Protein AF-A0A352T0F1-F1 (afdb_monomer_lite)

Foldseek 3Di:
DVVVVVVVVVVVVVVVVVCVVPVVVVVVVVVVVVVVVVVVVVVVVVVVVVVVVVVVVLVVVCVVPVPVSVVVVVVVVCCVVDPPDFDFDDPPPDDDPPGDGPDDPPDPPPPPDDDD

Sequence (116 aa):
VETAKQEKETRINEALAYKNKTIPAAESEADKLIREAESFKESKINEARGEVARFNSMYTEYAKNKDITRTRMYLETIEEILPGITVYIDSSEGGVQKLLPIKSFSNPETSNGGGN

pLDDT: mean 79.55, std 19.39, range [39.62, 98.06]

Radius of gyration: 33.88 Å; chains: 1; bounding box: 66×46×96 Å

Structure (mmCIF, N/CA/C/O backbone):
data_AF-A0A352T0F1-F1
#
_entry.id   AF-A0A352T0F1-F1
#
loop_
_atom_site.group_PDB
_atom_site.id
_atom_site.type_symbol
_atom_site.label_atom_id
_atom_site.label_alt_id
_atom_site.label_comp_id
_atom_site.label_asym_id
_atom_site.label_entity_id
_atom_site.label_seq_id
_atom_site.pdbx_PDB_ins_code
_atom_site.Cartn_x
_atom_site.Cartn_y
_atom_site.Cartn_z
_atom_site.occupancy
_atom_site.B_iso_or_equiv
_atom_site.auth_seq_id
_atom_site.auth_comp_id
_atom_site.auth_asym_id
_atom_site.auth_atom_id
_atom_site.pdbx_PDB_model_num
ATOM 1 N N . VAL A 1 1 ? -35.945 -3.338 51.794 1.00 68.44 1 VAL A N 1
ATOM 2 C CA . VAL A 1 1 ? -35.278 -2.070 51.401 1.00 68.44 1 VAL A CA 1
ATOM 3 C C . VAL A 1 1 ? -33.811 -2.286 51.057 1.00 68.44 1 VAL A C 1
ATOM 5 O O . VAL A 1 1 ? -33.393 -1.772 50.030 1.00 68.44 1 VAL A O 1
ATOM 8 N N . GLU A 1 2 ? -33.073 -3.097 51.823 1.00 77.62 2 GLU A N 1
ATOM 9 C CA . GLU A 1 2 ? -31.674 -3.476 51.534 1.00 77.62 2 GLU A CA 1
ATOM 10 C C . GLU A 1 2 ? -31.457 -4.050 50.118 1.00 77.62 2 GLU A C 1
ATOM 12 O O . GLU A 1 2 ? -30.600 -3.577 49.377 1.00 77.62 2 GLU A O 1
ATOM 17 N N . THR A 1 3 ? -32.304 -4.994 49.694 1.00 85.56 3 THR A N 1
ATOM 18 C CA . THR A 1 3 ? -32.198 -5.690 48.397 1.00 85.56 3 THR A CA 1
ATOM 19 C C . THR A 1 3 ? -32.269 -4.758 47.188 1.00 85.56 3 THR A C 1
ATOM 21 O O . THR A 1 3 ? -31.427 -4.836 46.301 1.00 85.56 3 THR A O 1
ATOM 24 N N . ALA A 1 4 ? -33.205 -3.807 47.174 1.00 87.19 4 ALA A N 1
ATOM 25 C CA . ALA A 1 4 ? -33.348 -2.858 46.066 1.00 87.19 4 ALA A CA 1
ATOM 26 C C . ALA A 1 4 ? -32.147 -1.901 45.940 1.00 87.19 4 ALA A C 1
ATOM 28 O O . ALA A 1 4 ? -31.820 -1.430 44.849 1.00 87.19 4 ALA A O 1
ATOM 29 N N . LYS A 1 5 ? -31.480 -1.596 47.060 1.00 92.00 5 LYS A N 1
ATOM 30 C CA . LYS A 1 5 ? -30.298 -0.728 47.083 1.00 92.00 5 LYS A CA 1
ATOM 31 C C . LYS A 1 5 ? -29.082 -1.454 46.502 1.00 92.00 5 LYS A C 1
ATOM 33 O O . LYS A 1 5 ? -28.356 -0.882 45.695 1.00 92.00 5 LYS A O 1
ATOM 38 N N . GLN A 1 6 ? -28.943 -2.729 46.844 1.00 91.81 6 GLN A N 1
ATOM 39 C CA . GLN A 1 6 ? -27.880 -3.603 46.363 1.00 91.81 6 GLN A CA 1
ATOM 40 C C . GLN A 1 6 ? -28.036 -3.917 44.867 1.00 91.81 6 GLN A C 1
ATOM 42 O O . GLN A 1 6 ? -27.081 -3.783 44.110 1.00 91.81 6 GLN A O 1
ATOM 47 N N . GLU A 1 7 ? -29.255 -4.209 44.400 1.00 92.25 7 GLU A N 1
ATOM 48 C CA . GLU A 1 7 ? -29.549 -4.364 42.965 1.00 92.25 7 GLU A CA 1
ATOM 49 C C . GLU A 1 7 ? -29.228 -3.094 42.163 1.00 92.25 7 GLU A C 1
ATOM 51 O O . GLU A 1 7 ? -28.689 -3.167 41.055 1.00 92.25 7 GLU A O 1
ATOM 56 N N . LYS A 1 8 ? -29.529 -1.912 42.719 1.00 94.00 8 LYS A N 1
ATOM 57 C CA . LYS A 1 8 ? -29.181 -0.630 42.095 1.00 94.00 8 LYS A CA 1
ATOM 58 C C . LYS A 1 8 ? -27.665 -0.468 41.959 1.00 94.00 8 LYS A C 1
ATOM 60 O O . LYS A 1 8 ? -27.204 -0.072 40.891 1.00 94.00 8 LYS A O 1
ATOM 65 N N . GLU A 1 9 ? -26.906 -0.746 43.014 1.00 94.44 9 GLU A N 1
ATOM 66 C CA . GLU A 1 9 ? -25.441 -0.652 42.988 1.00 94.44 9 GLU A CA 1
ATOM 67 C C . GLU A 1 9 ? -24.823 -1.638 41.992 1.00 94.44 9 GLU A C 1
ATOM 69 O O . GLU A 1 9 ? -23.971 -1.238 41.198 1.00 94.44 9 GLU A O 1
ATOM 74 N N . THR A 1 10 ? -25.313 -2.880 41.945 1.00 95.19 10 THR A N 1
ATOM 75 C CA . THR A 1 10 ? -24.874 -3.877 40.957 1.00 95.19 10 THR A CA 1
ATOM 76 C C . THR A 1 10 ? -25.092 -3.380 39.531 1.00 95.19 10 THR A C 1
ATOM 78 O O . THR A 1 10 ? -24.147 -3.359 38.744 1.00 95.19 10 THR A O 1
ATOM 81 N N . ARG A 1 11 ? -26.293 -2.877 39.209 1.00 95.25 11 ARG A N 1
ATOM 82 C CA . ARG A 1 11 ? -26.582 -2.369 37.857 1.00 95.25 11 ARG A CA 1
ATOM 83 C C . ARG A 1 11 ? -25.735 -1.155 37.474 1.00 95.25 11 ARG A C 1
ATOM 85 O O . ARG A 1 11 ? -25.354 -1.020 36.313 1.00 95.25 11 ARG A O 1
ATOM 92 N N . ILE A 1 12 ? -25.419 -0.275 38.426 1.00 95.06 12 ILE A N 1
ATOM 93 C CA . ILE A 1 12 ? -24.517 0.860 38.176 1.00 95.06 12 ILE A CA 1
ATOM 94 C C . ILE A 1 12 ? -23.098 0.358 37.891 1.00 95.06 12 ILE A C 1
ATOM 96 O O . ILE A 1 12 ? -22.478 0.814 36.930 1.00 95.06 12 ILE A O 1
ATOM 100 N N . ASN A 1 13 ? -22.595 -0.596 38.674 1.00 95.44 13 ASN A N 1
ATOM 101 C CA . ASN A 1 13 ? -21.261 -1.163 38.474 1.00 95.44 13 ASN A CA 1
ATOM 102 C C . ASN A 1 13 ? -21.141 -1.897 37.134 1.00 95.44 13 ASN A C 1
ATOM 104 O O . ASN A 1 13 ? -20.146 -1.719 36.433 1.00 95.44 13 ASN A O 1
ATOM 108 N N . GLU A 1 14 ? -22.163 -2.653 36.734 1.00 95.44 14 GLU A N 1
ATOM 109 C CA . GLU A 1 14 ? -22.224 -3.302 35.421 1.00 95.44 14 GLU A CA 1
ATOM 110 C C . GLU A 1 14 ? -22.213 -2.280 34.278 1.00 95.44 14 GLU A C 1
ATOM 112 O O . GLU A 1 14 ? -21.452 -2.429 33.321 1.00 95.44 14 GLU A O 1
ATOM 117 N N . ALA A 1 15 ? -22.992 -1.199 34.392 1.00 95.25 15 ALA A N 1
ATOM 118 C CA . ALA A 1 15 ? -23.008 -0.130 33.395 1.00 95.25 15 ALA A CA 1
ATOM 119 C C . ALA A 1 15 ? -21.651 0.589 33.296 1.00 95.25 15 ALA A C 1
ATOM 121 O O . ALA A 1 15 ? -21.173 0.877 32.195 1.00 95.25 15 ALA A O 1
ATOM 122 N N . LEU A 1 16 ? -20.999 0.848 34.434 1.00 95.94 16 LEU A N 1
ATOM 123 C CA . LEU A 1 16 ? -19.657 1.432 34.475 1.00 95.94 16 LEU A CA 1
ATOM 124 C C . LEU A 1 16 ? -18.616 0.490 33.863 1.00 95.94 16 LEU A C 1
ATOM 126 O O . LEU A 1 16 ? -17.796 0.940 33.064 1.00 95.94 16 LEU A O 1
ATOM 130 N N . ALA A 1 17 ? -18.675 -0.806 34.171 1.00 95.62 17 ALA A N 1
ATOM 131 C CA . ALA A 1 17 ? -17.796 -1.812 33.583 1.00 95.62 17 ALA A CA 1
ATOM 132 C C . ALA A 1 17 ? -17.991 -1.912 32.062 1.00 95.62 17 ALA A C 1
ATOM 134 O O . ALA A 1 17 ? -17.013 -1.926 31.314 1.00 95.62 17 ALA A O 1
ATOM 135 N N . TYR A 1 18 ? -19.241 -1.901 31.591 1.00 95.38 18 TYR A N 1
ATOM 136 C CA . TYR A 1 18 ? -19.557 -1.897 30.163 1.00 95.38 18 TYR A CA 1
ATOM 137 C C . TYR A 1 18 ? -19.000 -0.653 29.464 1.00 95.38 18 TYR A C 1
ATOM 139 O O . TYR A 1 18 ? -18.347 -0.768 28.424 1.00 95.38 18 TYR A O 1
ATOM 147 N N . LYS A 1 19 ? -19.190 0.534 30.055 1.00 95.44 19 LYS A N 1
ATOM 148 C CA . LYS A 1 19 ? -18.647 1.795 29.531 1.00 95.44 19 LYS A CA 1
ATOM 149 C C . LYS A 1 19 ? -17.120 1.756 29.451 1.00 95.44 19 LYS A C 1
ATOM 151 O O . LYS A 1 19 ? -16.552 2.067 28.407 1.00 95.44 19 LYS A O 1
ATOM 156 N N . ASN A 1 20 ? -16.474 1.333 30.537 1.00 95.56 20 ASN A N 1
ATOM 157 C CA . ASN A 1 20 ? -15.018 1.270 30.649 1.00 95.56 20 ASN A CA 1
ATOM 158 C C . ASN A 1 20 ? -14.397 0.205 29.738 1.00 95.56 20 ASN A C 1
ATOM 160 O O . ASN A 1 20 ? -13.210 0.276 29.453 1.00 95.56 20 ASN A O 1
ATOM 164 N N . LYS A 1 21 ? -15.179 -0.771 29.269 1.00 95.44 21 LYS A N 1
ATOM 165 C CA . LYS A 1 21 ? -14.744 -1.734 28.254 1.00 95.44 21 LYS A CA 1
ATOM 166 C C . LYS A 1 21 ? -14.973 -1.218 26.833 1.00 95.44 21 LYS A C 1
ATOM 168 O O . LYS A 1 21 ? -14.107 -1.371 25.982 1.00 95.44 21 LYS A O 1
ATOM 173 N N . THR A 1 22 ? -16.138 -0.629 26.574 1.00 96.44 22 THR A N 1
ATOM 174 C CA . THR A 1 22 ? -16.583 -0.306 25.210 1.00 96.44 22 THR A CA 1
ATOM 175 C C . THR A 1 22 ? -15.893 0.932 24.652 1.00 96.44 22 THR A C 1
ATOM 177 O O . THR A 1 22 ? -15.465 0.905 23.503 1.00 96.44 22 THR A O 1
ATOM 180 N N . ILE A 1 23 ? -15.747 1.997 25.452 1.00 95.38 23 ILE A N 1
ATOM 181 C CA . ILE A 1 23 ? -15.124 3.243 24.976 1.00 95.38 23 ILE A CA 1
ATOM 182 C C . ILE A 1 23 ? -13.656 3.009 24.586 1.00 95.38 23 ILE A C 1
ATOM 184 O O . ILE A 1 23 ? -13.321 3.285 23.436 1.00 95.38 23 ILE A O 1
ATOM 188 N N . PRO A 1 24 ? -12.800 2.408 25.439 1.00 96.56 24 PRO A N 1
ATOM 189 C CA . PRO A 1 24 ? -11.401 2.193 25.068 1.00 96.56 24 PRO A CA 1
ATOM 190 C C . PRO A 1 24 ? -11.228 1.193 23.921 1.00 96.56 24 PRO A C 1
ATOM 192 O O . PRO A 1 24 ? -10.282 1.300 23.148 1.00 96.56 24 PRO A O 1
ATOM 195 N N . ALA A 1 25 ? -12.136 0.218 23.787 1.00 96.25 25 ALA A N 1
ATOM 196 C CA . ALA A 1 25 ? -12.118 -0.705 22.656 1.00 96.25 25 ALA A CA 1
ATOM 197 C C . ALA A 1 25 ? -12.395 0.025 21.333 1.00 96.25 25 ALA A C 1
ATOM 199 O O . ALA A 1 25 ? -11.654 -0.168 20.372 1.00 96.25 25 ALA A O 1
ATOM 200 N N . ALA A 1 26 ? -13.407 0.898 21.306 1.00 96.12 26 ALA A N 1
ATOM 201 C CA . ALA A 1 26 ? -13.726 1.710 20.134 1.00 96.12 26 ALA A CA 1
ATOM 202 C C . ALA A 1 26 ? -12.600 2.703 19.793 1.00 96.12 26 ALA A C 1
ATOM 204 O O . ALA A 1 26 ? -12.261 2.864 18.624 1.00 96.12 26 ALA A O 1
ATOM 205 N N . GLU A 1 27 ? -11.981 3.328 20.801 1.00 96.81 27 GLU A N 1
ATOM 206 C CA . GLU A 1 27 ? -10.809 4.196 20.610 1.00 96.81 27 GLU A CA 1
ATOM 207 C C . GLU A 1 27 ? -9.623 3.416 20.027 1.00 96.81 27 GLU A C 1
ATOM 209 O O . GLU A 1 27 ? -9.012 3.849 19.052 1.00 96.81 27 GLU A O 1
ATOM 214 N N . SER A 1 28 ? -9.338 2.223 20.557 1.00 97.12 28 SER A N 1
ATOM 215 C CA . SER A 1 28 ? -8.260 1.369 20.049 1.00 97.12 28 SER A CA 1
ATOM 216 C C . SER A 1 28 ? -8.493 0.930 18.600 1.00 97.12 28 SER A C 1
ATOM 218 O O . SER A 1 28 ? -7.549 0.885 17.805 1.00 97.12 28 SER A O 1
ATOM 220 N N . GLU A 1 29 ? -9.741 0.627 18.242 1.00 97.19 29 GLU A N 1
ATOM 221 C CA . GLU A 1 29 ? -10.128 0.270 16.878 1.00 97.19 29 GLU A CA 1
ATOM 222 C C . GLU A 1 29 ? -9.987 1.458 15.918 1.00 97.19 29 GLU A C 1
ATOM 224 O O . GLU A 1 29 ? -9.396 1.306 14.845 1.00 97.19 29 GLU A O 1
ATOM 229 N N . ALA A 1 30 ? -10.438 2.649 16.322 1.00 97.12 30 ALA A N 1
ATOM 230 C CA . ALA A 1 30 ? -10.267 3.875 15.545 1.00 97.12 30 ALA A CA 1
ATOM 231 C C . ALA A 1 30 ? -8.781 4.192 15.310 1.00 97.12 30 ALA A C 1
ATOM 233 O O . ALA A 1 30 ? -8.358 4.430 14.178 1.00 97.12 30 ALA A O 1
ATOM 234 N N . ASP A 1 31 ? -7.966 4.104 16.357 1.00 97.81 31 ASP A N 1
ATOM 235 C CA . ASP A 1 31 ? -6.522 4.301 16.277 1.00 97.81 31 ASP A CA 1
ATOM 236 C C . ASP A 1 31 ? -5.841 3.282 15.357 1.00 97.81 31 ASP A C 1
ATOM 238 O O . ASP A 1 31 ? -4.899 3.608 14.628 1.00 97.81 31 ASP A O 1
ATOM 242 N N . LYS A 1 32 ? -6.291 2.022 15.391 1.00 98.06 32 LYS A N 1
ATOM 243 C CA . LYS A 1 32 ? -5.784 0.977 14.498 1.00 98.06 32 LYS A CA 1
ATOM 244 C C . LYS A 1 32 ? -6.101 1.315 13.042 1.00 98.06 32 LYS A C 1
ATOM 246 O O . LYS A 1 32 ? -5.199 1.231 12.213 1.00 98.06 32 LYS A O 1
ATOM 251 N N . LEU A 1 33 ? -7.333 1.737 12.759 1.00 97.88 33 LEU A N 1
ATOM 252 C CA . LEU A 1 33 ? -7.764 2.136 11.420 1.00 97.88 33 LEU A CA 1
ATOM 253 C C . LEU A 1 33 ? -6.919 3.301 10.882 1.00 97.88 33 LEU A C 1
ATOM 255 O O . LEU A 1 33 ? -6.468 3.260 9.739 1.00 97.88 33 LEU A O 1
ATOM 259 N N . ILE A 1 34 ? -6.664 4.317 11.714 1.00 98.00 34 ILE A N 1
ATOM 260 C CA . ILE A 1 34 ? -5.841 5.473 11.334 1.00 98.00 34 ILE A CA 1
ATOM 261 C C . ILE A 1 34 ? -4.413 5.027 11.007 1.00 98.00 34 ILE A C 1
ATOM 263 O O . ILE A 1 34 ? -3.905 5.347 9.933 1.00 98.00 34 ILE A O 1
ATOM 267 N N . ARG A 1 35 ? -3.784 4.233 11.883 1.00 97.50 35 ARG A N 1
ATOM 268 C CA . ARG A 1 35 ? -2.419 3.729 11.651 1.00 97.50 35 ARG A CA 1
ATOM 269 C C . ARG A 1 35 ? -2.317 2.860 10.400 1.00 97.50 35 ARG A C 1
ATOM 271 O O . ARG A 1 35 ? -1.324 2.936 9.680 1.00 97.50 35 ARG A O 1
ATOM 278 N N . GLU A 1 36 ? -3.325 2.036 10.132 1.00 97.69 36 GLU A N 1
ATOM 279 C CA . GLU A 1 36 ? -3.373 1.207 8.928 1.00 97.69 36 GLU A CA 1
ATOM 280 C C . GLU A 1 36 ? -3.490 2.069 7.664 1.00 97.69 36 GLU A C 1
ATOM 282 O O . GLU A 1 36 ? -2.753 1.849 6.702 1.00 97.69 36 GLU A O 1
ATOM 287 N N . ALA A 1 37 ? -4.325 3.111 7.689 1.00 97.56 37 ALA A N 1
ATOM 288 C CA . ALA A 1 37 ? -4.444 4.060 6.585 1.00 97.56 37 ALA A CA 1
ATOM 289 C C . ALA A 1 37 ? -3.143 4.849 6.342 1.00 97.56 37 ALA A C 1
ATOM 291 O O . ALA A 1 37 ? -2.726 5.024 5.194 1.00 97.56 37 ALA A O 1
ATOM 292 N N . GLU A 1 38 ? -2.472 5.298 7.405 1.00 97.75 38 GLU A N 1
ATOM 293 C CA . GLU A 1 38 ? -1.168 5.967 7.318 1.00 97.75 38 GLU A CA 1
ATOM 294 C C . GLU A 1 38 ? -0.090 5.037 6.753 1.00 97.75 38 GLU A C 1
ATOM 296 O O . GLU A 1 38 ? 0.649 5.424 5.845 1.00 97.75 38 GLU A O 1
ATOM 301 N N . SER A 1 39 ? -0.039 3.792 7.234 1.00 97.94 39 SER A N 1
ATOM 302 C CA . SER A 1 39 ? 0.889 2.776 6.736 1.00 97.94 39 SER A CA 1
ATOM 303 C C . SER A 1 39 ? 0.640 2.457 5.262 1.00 97.94 39 SER A C 1
ATOM 305 O O . SER A 1 39 ? 1.587 2.414 4.477 1.00 97.94 39 SER A O 1
ATOM 307 N N . PHE A 1 40 ? -0.623 2.304 4.859 1.00 97.75 40 PHE A N 1
ATOM 308 C CA . PHE A 1 40 ? -0.992 2.068 3.466 1.00 97.75 40 PHE A CA 1
ATOM 309 C C . PHE A 1 40 ? -0.572 3.232 2.564 1.00 97.75 40 PHE A C 1
ATOM 311 O O . PHE A 1 40 ? 0.023 3.018 1.505 1.00 97.75 40 PHE A O 1
ATOM 318 N N . LYS A 1 41 ? -0.830 4.471 2.998 1.00 97.62 41 LYS A N 1
ATOM 319 C CA . LYS A 1 41 ? -0.398 5.676 2.282 1.00 97.62 41 LYS A CA 1
ATOM 320 C C . LYS A 1 41 ? 1.118 5.688 2.091 1.00 97.62 41 LYS A C 1
ATOM 322 O O . LYS A 1 41 ? 1.587 5.909 0.975 1.00 97.62 41 LYS A O 1
ATOM 327 N N . GLU A 1 42 ? 1.877 5.450 3.154 1.00 97.75 42 GLU A N 1
ATOM 328 C CA . GLU A 1 42 ? 3.340 5.456 3.096 1.00 97.75 42 GLU A CA 1
ATOM 329 C C . GLU A 1 42 ? 3.878 4.315 2.221 1.00 97.75 42 GLU A C 1
ATOM 331 O O . GLU A 1 42 ? 4.772 4.524 1.400 1.00 97.75 42 GLU A O 1
ATOM 336 N N . SER A 1 43 ? 3.284 3.123 2.320 1.00 97.56 43 SER A N 1
ATOM 337 C CA . SER A 1 43 ? 3.605 1.984 1.458 1.00 97.56 43 SER A CA 1
ATOM 338 C C . SER A 1 43 ? 3.403 2.328 -0.018 1.00 97.56 43 SER A C 1
ATOM 340 O O . SER A 1 43 ? 4.319 2.120 -0.813 1.00 97.56 43 SER A O 1
ATOM 342 N N . LYS A 1 44 ? 2.269 2.946 -0.376 1.00 97.75 44 LYS A N 1
ATOM 343 C CA . LYS A 1 44 ? 1.983 3.366 -1.755 1.00 97.75 44 LYS A CA 1
ATOM 344 C C . LYS A 1 44 ? 2.949 4.428 -2.271 1.00 97.75 44 LYS A C 1
ATOM 346 O O . LYS A 1 44 ? 3.365 4.370 -3.426 1.00 97.75 44 LYS A O 1
ATOM 351 N N . ILE A 1 45 ? 3.338 5.384 -1.428 1.00 97.19 45 ILE A N 1
ATOM 352 C CA . ILE A 1 45 ? 4.335 6.401 -1.795 1.00 97.19 45 ILE A CA 1
ATOM 353 C C . ILE A 1 45 ? 5.698 5.749 -2.052 1.00 97.19 45 ILE A C 1
ATOM 355 O O . ILE A 1 45 ? 6.370 6.092 -3.026 1.00 97.19 45 ILE A O 1
ATOM 359 N N . ASN A 1 46 ? 6.111 4.814 -1.200 1.00 97.25 46 ASN A N 1
ATOM 360 C CA . ASN A 1 46 ? 7.403 4.147 -1.339 1.00 97.25 46 ASN A CA 1
ATOM 361 C C . ASN A 1 46 ? 7.444 3.186 -2.529 1.00 97.25 46 ASN A C 1
ATOM 363 O O . ASN A 1 46 ? 8.453 3.157 -3.233 1.00 97.25 46 ASN A O 1
ATOM 367 N N . GLU A 1 47 ? 6.348 2.482 -2.808 1.00 97.38 47 GLU A N 1
ATOM 368 C CA . GLU A 1 47 ? 6.170 1.687 -4.028 1.00 97.38 47 GLU A CA 1
ATOM 369 C C . GLU A 1 47 ? 6.357 2.566 -5.272 1.00 97.38 47 GLU A C 1
ATOM 371 O O . GLU A 1 47 ? 7.257 2.313 -6.073 1.00 97.38 47 GLU A O 1
ATOM 376 N N . ALA A 1 48 ? 5.625 3.683 -5.364 1.00 96.50 48 ALA A N 1
ATOM 377 C CA . ALA A 1 48 ? 5.736 4.611 -6.489 1.00 96.50 48 ALA A CA 1
ATOM 378 C C . ALA A 1 48 ? 7.154 5.197 -6.641 1.00 96.50 48 ALA A C 1
ATOM 380 O O . ALA A 1 48 ? 7.677 5.313 -7.750 1.00 96.50 48 ALA A O 1
ATOM 381 N N . ARG A 1 49 ? 7.822 5.546 -5.533 1.00 97.00 49 ARG A N 1
ATOM 382 C CA . ARG A 1 49 ? 9.223 6.009 -5.560 1.00 97.00 49 ARG A CA 1
ATOM 383 C C . ARG A 1 49 ? 10.175 4.924 -6.061 1.00 97.00 49 ARG A C 1
ATOM 385 O O . ARG A 1 49 ? 11.080 5.233 -6.837 1.00 97.00 49 ARG A O 1
ATOM 392 N N . GLY A 1 50 ? 9.977 3.679 -5.632 1.00 96.94 50 GLY A N 1
ATOM 393 C CA . GLY A 1 50 ? 10.761 2.530 -6.078 1.00 96.94 50 GLY A CA 1
ATOM 394 C C . GLY A 1 50 ? 10.596 2.269 -7.574 1.00 96.94 50 GLY A C 1
ATOM 395 O O . GLY A 1 50 ? 11.590 2.102 -8.284 1.00 96.94 50 GLY A O 1
ATOM 396 N N . GLU A 1 51 ? 9.362 2.322 -8.073 1.00 95.38 51 GLU A N 1
ATOM 397 C CA . GLU A 1 51 ? 9.060 2.190 -9.501 1.00 95.38 51 GLU A CA 1
ATOM 398 C C . GLU A 1 51 ? 9.719 3.293 -10.332 1.00 95.38 51 GLU A C 1
ATOM 400 O O . GLU A 1 51 ? 10.379 2.998 -11.330 1.00 95.38 51 GLU A O 1
ATOM 405 N N . VAL A 1 52 ? 9.619 4.552 -9.894 1.00 96.31 52 VAL A N 1
ATOM 406 C CA . VAL A 1 52 ? 10.276 5.686 -10.562 1.00 96.31 52 VAL A CA 1
ATOM 407 C C . VAL A 1 52 ? 11.796 5.516 -10.568 1.00 96.31 52 VAL A C 1
ATOM 409 O O . VAL A 1 52 ? 12.436 5.738 -11.596 1.00 96.31 52 VAL A O 1
ATOM 412 N N . ALA A 1 53 ? 12.394 5.093 -9.452 1.00 95.31 53 ALA A N 1
ATOM 413 C CA . ALA A 1 53 ? 13.831 4.842 -9.378 1.00 95.31 53 ALA A CA 1
ATOM 414 C C . ALA A 1 53 ? 14.264 3.719 -10.336 1.00 95.31 53 ALA A C 1
ATOM 416 O O . ALA A 1 53 ? 15.242 3.882 -11.073 1.00 95.31 53 ALA A O 1
ATOM 417 N N . ARG A 1 54 ? 13.509 2.613 -10.384 1.00 91.62 54 ARG A N 1
ATOM 418 C CA . ARG A 1 54 ? 13.750 1.496 -11.310 1.00 91.62 54 ARG A CA 1
ATOM 419 C C . ARG A 1 54 ? 13.634 1.948 -12.763 1.00 91.62 54 ARG A C 1
ATOM 421 O O . ARG A 1 54 ? 14.522 1.657 -13.564 1.00 91.62 54 ARG A O 1
ATOM 428 N N . PHE A 1 55 ? 12.580 2.692 -13.091 1.00 92.69 55 PHE A N 1
ATOM 429 C CA . PHE A 1 55 ? 12.369 3.232 -14.429 1.00 92.69 55 PHE A CA 1
ATOM 430 C C . PHE A 1 55 ? 13.510 4.162 -14.845 1.00 92.69 55 PHE A C 1
ATOM 432 O O . PHE A 1 55 ? 14.073 3.994 -15.923 1.00 92.69 55 PHE A O 1
ATOM 439 N N . ASN A 1 56 ? 13.907 5.097 -13.980 1.00 93.56 56 ASN A N 1
ATOM 440 C CA . ASN A 1 56 ? 15.003 6.020 -14.265 1.00 93.56 56 ASN A CA 1
ATOM 441 C C . ASN A 1 56 ? 16.331 5.284 -14.462 1.00 93.56 56 ASN A C 1
ATOM 443 O O . ASN A 1 56 ? 17.073 5.604 -15.390 1.00 93.56 56 ASN A O 1
ATOM 447 N N . SER A 1 57 ? 16.626 4.274 -13.637 1.00 88.94 57 SER A N 1
ATOM 448 C CA . SER A 1 57 ? 17.816 3.434 -13.808 1.00 88.94 57 SER A CA 1
ATOM 449 C C . SER A 1 57 ? 17.814 2.743 -15.176 1.00 88.94 57 SER A C 1
ATOM 451 O O . SER A 1 57 ? 18.782 2.867 -15.929 1.00 88.94 57 SER A O 1
ATOM 453 N N . MET A 1 58 ? 16.693 2.121 -15.550 1.00 85.06 58 MET A N 1
ATOM 454 C CA . MET A 1 58 ? 16.524 1.468 -16.851 1.00 85.06 58 MET A CA 1
ATOM 455 C C . MET A 1 58 ? 16.645 2.458 -18.016 1.00 85.06 58 MET A C 1
ATOM 457 O O . MET A 1 58 ? 17.327 2.182 -19.002 1.00 85.06 58 MET A O 1
ATOM 461 N N . TYR A 1 59 ? 16.028 3.634 -17.893 1.00 88.38 59 TYR A N 1
ATOM 462 C CA . TYR A 1 59 ? 16.103 4.695 -18.892 1.00 88.38 59 TYR A CA 1
ATOM 463 C C . TYR A 1 59 ? 17.533 5.206 -19.076 1.00 88.38 59 TYR A C 1
ATOM 465 O O . TYR A 1 59 ? 17.952 5.457 -20.203 1.00 88.38 59 TYR A O 1
ATOM 473 N N . THR A 1 60 ? 18.299 5.334 -17.993 1.00 89.06 60 THR A N 1
ATOM 474 C CA . THR A 1 60 ? 19.688 5.806 -18.057 1.00 89.06 60 THR A CA 1
ATOM 475 C C . THR A 1 60 ? 20.562 4.831 -18.848 1.00 89.06 60 THR A C 1
ATOM 477 O O . THR A 1 60 ? 21.342 5.257 -19.699 1.00 89.06 60 THR A O 1
ATOM 480 N N . GLU A 1 61 ? 20.399 3.524 -18.628 1.00 82.00 61 GLU A N 1
ATOM 481 C CA . GLU A 1 61 ? 21.108 2.490 -19.395 1.00 82.00 61 GLU A CA 1
ATOM 482 C C . GLU A 1 61 ? 20.633 2.429 -20.852 1.00 82.00 61 GLU A C 1
ATOM 484 O O . GLU A 1 61 ? 21.450 2.397 -21.776 1.00 82.00 61 GLU A O 1
ATOM 489 N N . TYR A 1 62 ? 19.322 2.543 -21.079 1.00 82.62 62 TYR A N 1
ATOM 490 C CA . TYR A 1 62 ? 18.761 2.644 -22.424 1.00 82.62 62 TYR A CA 1
ATOM 491 C C . TYR A 1 62 ? 19.314 3.860 -23.179 1.00 82.62 62 TYR A C 1
ATOM 493 O O . TYR A 1 62 ? 19.684 3.748 -24.344 1.00 82.62 62 TYR A O 1
ATOM 501 N N . ALA A 1 63 ? 19.416 5.022 -22.531 1.00 86.06 63 ALA A N 1
ATOM 502 C CA . ALA A 1 63 ? 19.936 6.239 -23.144 1.00 86.06 63 ALA A CA 1
ATOM 503 C C . ALA A 1 63 ? 21.412 6.105 -23.552 1.00 86.06 63 ALA A C 1
ATOM 505 O O . ALA A 1 63 ? 21.789 6.645 -24.594 1.00 86.06 63 ALA A O 1
ATOM 506 N N . LYS A 1 64 ? 22.221 5.373 -22.772 1.00 85.56 64 LYS A N 1
ATOM 507 C CA . LYS A 1 64 ? 23.633 5.095 -23.081 1.00 85.56 64 LYS A CA 1
ATOM 508 C C . LYS A 1 64 ? 23.797 4.140 -24.262 1.00 85.56 64 LYS A C 1
ATOM 510 O O . LYS A 1 64 ? 24.687 4.352 -25.080 1.00 85.56 64 LYS A O 1
ATOM 515 N N . ASN A 1 65 ? 22.979 3.089 -24.350 1.00 84.62 65 ASN A N 1
ATOM 516 C CA . ASN A 1 65 ? 23.107 2.081 -25.404 1.00 84.62 65 ASN A CA 1
ATOM 517 C C . ASN A 1 65 ? 21.741 1.559 -25.882 1.00 84.62 65 ASN A C 1
ATOM 519 O O . ASN A 1 65 ? 21.272 0.489 -25.484 1.00 84.62 65 ASN A O 1
ATOM 523 N N . LYS A 1 66 ? 21.092 2.355 -26.738 1.00 81.56 66 LYS A N 1
ATOM 524 C CA . LYS A 1 66 ? 19.693 2.171 -27.162 1.00 81.56 66 LYS A CA 1
ATOM 525 C C . LYS A 1 66 ? 19.460 0.863 -27.912 1.00 81.56 66 LYS A C 1
ATOM 527 O O . LYS A 1 66 ? 18.500 0.157 -27.605 1.00 81.56 66 LYS A O 1
ATOM 532 N N . ASP A 1 67 ? 20.329 0.535 -28.865 1.00 81.06 67 ASP A N 1
ATOM 533 C CA . ASP A 1 67 ? 20.116 -0.597 -29.774 1.00 81.06 67 ASP A CA 1
ATOM 534 C C . ASP A 1 67 ? 20.264 -1.944 -29.055 1.00 81.06 67 ASP A C 1
ATOM 536 O O . ASP A 1 67 ? 19.403 -2.820 -29.183 1.00 81.06 67 ASP A O 1
ATOM 540 N N . ILE A 1 68 ? 21.295 -2.090 -28.213 1.00 82.06 68 ILE A N 1
ATOM 541 C CA . ILE A 1 68 ? 21.512 -3.312 -27.423 1.00 82.06 68 ILE A CA 1
ATOM 542 C C . ILE A 1 68 ? 20.414 -3.468 -26.367 1.00 82.06 68 ILE A C 1
ATOM 544 O O . ILE A 1 68 ? 19.863 -4.557 -26.206 1.00 82.06 68 ILE A O 1
ATOM 548 N N . THR A 1 69 ? 20.053 -2.382 -25.676 1.00 81.19 69 THR A N 1
ATOM 549 C CA . THR A 1 69 ? 19.048 -2.433 -24.604 1.00 81.19 69 THR A CA 1
ATOM 550 C C . THR A 1 69 ? 17.660 -2.772 -25.151 1.00 81.19 69 THR A C 1
ATOM 552 O O . THR A 1 69 ? 16.975 -3.618 -24.580 1.00 81.19 69 THR A O 1
ATOM 555 N N . ARG A 1 70 ? 17.257 -2.190 -26.292 1.00 82.00 70 ARG A N 1
ATOM 556 C CA . ARG A 1 70 ? 15.992 -2.535 -26.965 1.00 82.00 70 ARG A CA 1
ATOM 557 C C . ARG A 1 70 ? 15.959 -4.003 -27.380 1.00 82.00 70 ARG A C 1
ATOM 559 O O . ARG A 1 70 ? 14.952 -4.671 -27.169 1.00 82.00 70 ARG A O 1
ATOM 566 N N . THR A 1 71 ? 17.057 -4.492 -27.953 1.00 82.81 71 THR A N 1
ATOM 567 C CA . THR A 1 71 ? 17.163 -5.888 -28.392 1.00 82.81 71 THR A CA 1
ATOM 568 C C . THR A 1 71 ? 17.062 -6.841 -27.203 1.00 82.81 71 THR A C 1
ATOM 570 O O . THR A 1 71 ? 16.304 -7.803 -27.267 1.00 82.81 71 THR A O 1
ATOM 573 N N . ARG A 1 72 ? 17.739 -6.544 -26.085 1.00 82.62 72 ARG A N 1
ATOM 574 C CA . ARG A 1 72 ? 17.625 -7.326 -24.844 1.00 82.62 72 ARG A CA 1
ATOM 575 C C . ARG A 1 72 ? 16.188 -7.363 -24.319 1.00 82.62 72 ARG A C 1
ATOM 577 O O . ARG A 1 72 ? 15.677 -8.452 -24.107 1.00 82.62 72 ARG A O 1
ATOM 584 N N . MET A 1 73 ? 15.530 -6.209 -24.174 1.00 81.19 73 MET A N 1
ATOM 585 C CA . MET A 1 73 ? 14.139 -6.142 -23.692 1.00 81.19 73 MET A CA 1
ATOM 586 C C . MET A 1 73 ? 13.188 -6.964 -24.568 1.00 81.19 73 MET A C 1
ATOM 588 O O . MET A 1 73 ? 12.308 -7.654 -24.061 1.00 81.19 73 MET A O 1
ATOM 592 N N . TYR A 1 74 ? 13.373 -6.902 -25.889 1.00 82.88 74 TYR A N 1
ATOM 593 C CA . TYR A 1 74 ? 12.582 -7.683 -26.834 1.00 82.88 74 TYR A CA 1
ATOM 594 C C . TYR A 1 74 ? 12.795 -9.190 -26.651 1.00 82.88 74 TYR A C 1
ATOM 596 O O . TYR A 1 74 ? 11.821 -9.935 -26.579 1.00 82.88 74 TYR A O 1
ATOM 604 N N . LEU A 1 75 ? 14.050 -9.633 -26.534 1.00 81.69 75 LEU A N 1
ATOM 605 C CA . LEU A 1 75 ? 14.374 -11.044 -26.315 1.00 81.69 75 LEU A CA 1
ATOM 606 C C . LEU A 1 75 ? 13.831 -11.554 -24.972 1.00 81.69 75 LEU A C 1
ATOM 608 O O . LEU A 1 75 ? 13.185 -12.596 -24.955 1.00 81.69 75 LEU A O 1
ATOM 612 N N . GLU A 1 76 ? 14.004 -10.793 -23.887 1.00 80.88 76 GLU A N 1
ATOM 613 C CA . GLU A 1 76 ? 13.464 -11.124 -22.557 1.00 80.88 76 GLU A CA 1
ATOM 614 C C . GLU A 1 76 ? 11.934 -11.274 -22.590 1.00 80.88 76 GLU A C 1
ATOM 616 O O . GLU A 1 76 ? 11.389 -12.243 -22.068 1.00 80.88 76 GLU A O 1
ATOM 621 N N . THR A 1 77 ? 11.235 -10.358 -23.269 1.00 84.81 77 THR A N 1
ATOM 622 C CA . THR A 1 77 ? 9.767 -10.404 -23.394 1.00 84.81 77 THR A CA 1
ATOM 623 C C . THR A 1 77 ? 9.304 -11.635 -24.181 1.00 84.81 77 THR A C 1
ATOM 625 O O . THR A 1 77 ? 8.307 -12.265 -23.833 1.00 84.81 77 THR A O 1
ATOM 628 N N . ILE A 1 78 ? 10.014 -11.993 -25.256 1.00 80.81 78 ILE A N 1
ATOM 629 C CA . ILE A 1 78 ? 9.693 -13.180 -26.059 1.00 80.81 78 ILE A CA 1
ATOM 630 C C . ILE A 1 78 ? 9.961 -14.469 -25.272 1.00 80.81 78 ILE A C 1
ATOM 632 O O . ILE A 1 78 ? 9.155 -15.393 -25.366 1.00 80.81 78 ILE A O 1
ATOM 636 N N . GLU A 1 79 ? 11.032 -14.531 -24.477 1.00 78.69 79 GLU A N 1
ATOM 637 C CA . GLU A 1 79 ? 11.299 -15.664 -23.577 1.00 78.69 79 GLU A CA 1
ATOM 638 C C . GLU A 1 79 ? 10.204 -15.831 -22.511 1.00 78.69 79 GLU A C 1
ATOM 640 O O . GLU A 1 79 ? 9.793 -16.959 -22.235 1.00 78.69 79 GLU A O 1
ATOM 645 N N . GLU A 1 80 ? 9.699 -14.731 -21.943 1.00 80.56 80 GLU A N 1
ATOM 646 C CA . GLU A 1 80 ? 8.625 -14.762 -20.940 1.00 80.56 80 GLU A CA 1
ATOM 647 C C . GLU A 1 80 ? 7.289 -15.241 -21.533 1.00 80.56 80 GLU A C 1
ATOM 649 O O . GLU A 1 80 ? 6.590 -16.057 -20.930 1.00 80.56 80 GLU A O 1
ATOM 654 N N . ILE A 1 81 ? 6.937 -14.766 -22.732 1.00 85.31 81 ILE A N 1
ATOM 655 C CA . ILE A 1 81 ? 5.669 -15.116 -23.393 1.00 85.31 81 ILE A CA 1
ATOM 656 C C . ILE A 1 81 ? 5.719 -16.525 -24.003 1.00 85.31 81 ILE A C 1
ATOM 658 O O . ILE A 1 81 ? 4.692 -17.206 -24.064 1.00 85.31 81 ILE A O 1
ATOM 662 N N . LEU A 1 82 ? 6.887 -16.971 -24.472 1.00 76.12 82 LEU A N 1
ATOM 663 C CA . LEU A 1 82 ? 7.068 -18.250 -25.162 1.00 76.12 82 LEU A CA 1
ATOM 664 C C . LEU A 1 82 ? 8.145 -19.113 -24.481 1.00 76.12 82 LEU A C 1
ATOM 666 O O . LEU A 1 82 ? 9.221 -19.340 -25.051 1.00 76.12 82 LEU A O 1
ATOM 670 N N . PRO A 1 83 ? 7.855 -19.659 -23.284 1.00 71.81 83 PRO A N 1
ATOM 671 C CA . PRO A 1 83 ? 8.799 -20.508 -22.572 1.00 71.81 83 PRO A CA 1
ATOM 672 C C . PRO A 1 83 ? 9.103 -21.778 -23.383 1.00 71.81 83 PRO A C 1
ATOM 674 O O . PRO A 1 83 ? 8.209 -22.559 -23.710 1.00 71.81 83 PRO A O 1
ATOM 677 N N . GLY A 1 84 ? 10.383 -21.992 -23.706 1.00 64.75 84 GLY A N 1
ATOM 678 C CA . GLY A 1 84 ? 10.877 -23.179 -24.422 1.00 64.75 84 GLY A CA 1
ATOM 679 C C . GLY A 1 84 ? 11.280 -22.951 -25.882 1.00 64.75 84 GLY A C 1
ATOM 680 O O . GLY A 1 84 ? 11.792 -23.875 -26.518 1.00 64.75 84 GLY A O 1
ATOM 681 N N . ILE A 1 85 ? 11.109 -21.741 -26.421 1.00 64.06 85 ILE A N 1
ATOM 682 C CA . ILE A 1 85 ? 11.624 -21.396 -27.751 1.00 64.06 85 ILE A CA 1
ATOM 683 C C . ILE A 1 85 ? 13.103 -21.018 -27.648 1.00 64.06 85 ILE A C 1
ATOM 685 O O . ILE A 1 85 ? 13.487 -20.118 -26.910 1.00 64.06 85 ILE A O 1
ATOM 689 N N . THR A 1 86 ? 13.951 -21.708 -28.413 1.00 60.06 86 THR A N 1
ATOM 690 C CA . THR A 1 86 ? 15.357 -21.320 -28.579 1.00 60.06 86 THR A CA 1
ATOM 691 C C . THR A 1 86 ? 15.433 -20.278 -29.690 1.00 60.06 86 THR A C 1
ATOM 693 O O . THR A 1 86 ? 15.200 -20.601 -30.855 1.00 60.06 86 THR A O 1
ATOM 696 N N . VAL A 1 87 ? 15.723 -19.023 -29.341 1.00 60.84 87 VAL A N 1
ATOM 697 C CA . VAL A 1 87 ? 15.916 -17.954 -30.330 1.00 60.84 87 VAL A CA 1
ATOM 698 C C . VAL A 1 87 ? 17.286 -18.120 -30.987 1.00 60.84 87 VAL A C 1
ATOM 700 O O . VAL A 1 87 ? 18.314 -18.155 -30.311 1.00 60.84 87 VAL A O 1
ATOM 703 N N . TYR A 1 88 ? 17.301 -18.215 -32.316 1.00 59.72 88 TYR A N 1
ATOM 704 C CA . TYR A 1 88 ? 18.519 -18.283 -33.119 1.00 59.72 88 TYR A CA 1
ATOM 705 C C . TYR A 1 88 ? 18.759 -16.933 -33.800 1.00 59.72 88 TYR A C 1
ATOM 707 O O . TYR A 1 88 ? 17.910 -16.463 -34.554 1.00 59.72 88 TYR A O 1
ATOM 715 N N . ILE A 1 89 ? 19.907 -16.304 -33.533 1.00 59.31 89 ILE A N 1
ATOM 716 C CA . ILE A 1 89 ? 20.329 -15.079 -34.225 1.00 59.31 89 ILE A CA 1
ATOM 717 C C . ILE A 1 89 ? 21.207 -15.487 -35.408 1.00 59.31 89 ILE A C 1
ATOM 719 O O . ILE A 1 89 ? 22.300 -16.017 -35.211 1.00 59.31 89 ILE A O 1
ATOM 723 N N . ASP A 1 90 ? 20.736 -15.238 -36.629 1.00 55.22 90 ASP A N 1
ATOM 724 C CA . ASP A 1 90 ? 21.550 -15.376 -37.836 1.00 55.22 90 ASP A CA 1
ATOM 725 C C . ASP A 1 90 ? 22.291 -14.055 -38.104 1.00 55.22 90 ASP A C 1
ATOM 727 O O . ASP A 1 90 ? 21.672 -13.018 -38.333 1.00 55.22 90 ASP A O 1
ATOM 731 N N . SER A 1 91 ? 23.622 -14.070 -38.015 1.00 55.88 91 SER A N 1
ATOM 732 C CA . SER A 1 91 ? 24.506 -12.935 -38.344 1.00 55.88 91 SER A CA 1
ATOM 733 C C . SER A 1 91 ? 25.228 -13.186 -39.668 1.00 55.88 91 SER A C 1
ATOM 735 O O . SER A 1 91 ? 26.453 -13.097 -39.756 1.00 55.88 91 SER A O 1
ATOM 737 N N . SER A 1 92 ? 24.476 -13.570 -40.698 1.00 50.81 92 SER A N 1
ATOM 738 C CA . SER A 1 92 ? 25.008 -13.967 -41.998 1.00 50.81 92 SER A CA 1
ATOM 739 C C . SER A 1 92 ? 25.401 -12.775 -42.886 1.00 50.81 92 SER A C 1
ATOM 741 O O . SER A 1 92 ? 24.772 -12.483 -43.896 1.00 50.81 92 SER A O 1
ATOM 743 N N . GLU A 1 93 ? 26.554 -12.173 -42.587 1.00 54.72 93 GLU A N 1
ATOM 744 C CA . GLU A 1 93 ? 27.495 -11.729 -43.627 1.00 54.72 93 GLU A CA 1
ATOM 745 C C . GLU A 1 93 ? 28.648 -12.749 -43.701 1.00 54.72 93 GLU A C 1
ATOM 747 O O . GLU A 1 93 ? 29.730 -12.551 -43.161 1.00 54.72 93 GLU A O 1
ATOM 752 N N . GLY A 1 94 ? 28.408 -13.893 -44.351 1.00 50.34 94 GLY A N 1
ATOM 753 C CA . GLY A 1 94 ? 29.483 -14.772 -44.833 1.00 50.34 94 GLY A CA 1
ATOM 754 C C . GLY A 1 94 ? 30.030 -15.837 -43.867 1.00 50.34 94 GLY A C 1
ATOM 755 O O . GLY A 1 94 ? 31.055 -15.668 -43.218 1.00 50.34 94 GLY A O 1
ATOM 756 N N . GLY A 1 95 ? 29.449 -17.039 -43.931 1.00 45.97 95 GLY A N 1
ATOM 757 C CA . GLY A 1 95 ? 30.261 -18.259 -44.058 1.00 45.97 95 GLY A CA 1
ATOM 758 C C . GLY A 1 95 ? 30.507 -19.146 -42.834 1.00 45.97 95 GLY A C 1
ATOM 759 O O . GLY A 1 95 ? 30.932 -20.281 -43.037 1.00 45.97 95 GLY A O 1
ATOM 760 N N . VAL A 1 96 ? 30.214 -18.736 -41.596 1.00 45.78 96 VAL A N 1
ATOM 761 C CA . VAL A 1 96 ? 30.333 -19.647 -40.435 1.00 45.78 96 VAL A CA 1
ATOM 762 C C . VAL A 1 96 ? 29.140 -19.490 -39.492 1.00 45.78 96 VAL A C 1
ATOM 764 O O . VAL A 1 96 ? 29.079 -18.557 -38.697 1.00 45.78 96 VAL A O 1
ATOM 767 N N . GLN A 1 97 ? 28.196 -20.437 -39.555 1.00 49.72 97 GLN A N 1
ATOM 768 C CA . GLN A 1 97 ? 27.104 -20.558 -38.584 1.00 49.72 97 GLN A CA 1
ATOM 769 C C . GLN A 1 97 ? 27.678 -20.946 -37.219 1.00 49.72 97 GLN A C 1
ATOM 771 O O . GLN A 1 97 ? 27.926 -22.118 -36.938 1.00 49.72 97 GLN A O 1
ATOM 776 N N . LYS A 1 98 ? 27.883 -19.960 -36.346 1.00 48.50 98 LYS A N 1
ATOM 777 C CA . LYS A 1 98 ? 28.085 -20.210 -34.920 1.00 48.50 98 LYS A CA 1
ATOM 778 C C . LYS A 1 98 ? 26.729 -20.074 -34.234 1.00 48.50 98 LYS A C 1
ATOM 780 O O . LYS A 1 98 ? 26.349 -18.998 -33.790 1.00 48.50 98 LYS A O 1
ATOM 785 N N . LEU A 1 99 ? 25.983 -21.178 -34.208 1.00 46.59 99 LEU A N 1
ATOM 786 C CA . LEU A 1 99 ? 24.707 -21.282 -33.507 1.00 46.59 99 LEU A CA 1
ATOM 787 C C . LEU A 1 99 ? 24.978 -21.246 -31.999 1.00 46.59 99 LEU A C 1
ATOM 789 O O . LEU A 1 99 ? 25.263 -22.272 -31.385 1.00 46.59 99 LEU A O 1
ATOM 793 N N . LEU A 1 100 ? 24.974 -20.055 -31.408 1.00 56.28 100 LEU A N 1
ATOM 794 C CA . LEU A 1 100 ? 25.091 -19.900 -29.964 1.00 56.28 100 LEU A CA 1
ATOM 795 C C . LEU A 1 100 ? 23.674 -19.820 -29.390 1.00 56.28 100 LEU A C 1
ATOM 797 O O . LEU A 1 100 ? 23.023 -18.791 -29.571 1.00 56.28 100 LEU A O 1
ATOM 801 N N . PRO A 1 101 ? 23.165 -20.879 -28.730 1.00 53.41 101 PRO A N 1
ATOM 802 C CA . PRO A 1 101 ? 21.934 -20.748 -27.971 1.00 53.41 101 PRO A CA 1
ATOM 803 C C . PRO A 1 101 ? 22.174 -19.700 -26.885 1.00 53.41 101 PRO A C 1
ATOM 805 O O . PRO A 1 101 ? 23.098 -19.838 -26.077 1.00 53.41 101 PRO A O 1
ATOM 808 N N . ILE A 1 102 ? 21.359 -18.649 -26.871 1.00 57.59 102 ILE A N 1
ATOM 809 C CA . ILE A 1 102 ? 21.351 -17.692 -25.770 1.00 57.59 102 ILE A CA 1
ATOM 810 C C . ILE A 1 102 ? 20.695 -18.418 -24.596 1.00 57.59 102 ILE A C 1
ATOM 812 O O . ILE A 1 102 ? 19.480 -18.483 -24.484 1.00 57.59 102 ILE A O 1
ATOM 816 N N . LYS A 1 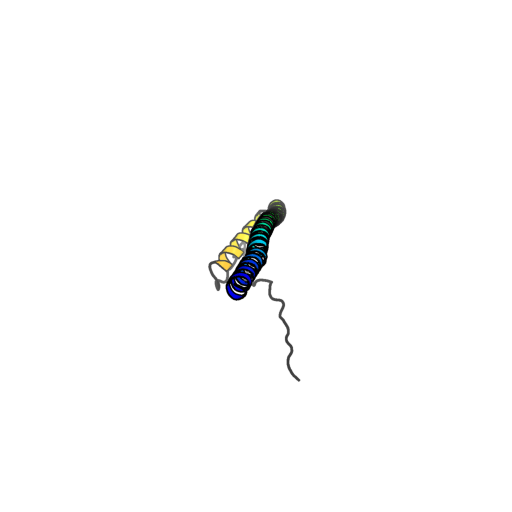103 ? 21.503 -19.080 -23.767 1.00 58.03 103 LYS A N 1
ATOM 817 C CA . LYS A 1 103 ? 21.054 -19.547 -22.456 1.00 58.03 103 LYS A CA 1
ATOM 818 C C . LYS A 1 103 ? 21.170 -18.376 -21.489 1.00 58.03 103 LYS A C 1
ATOM 820 O O . LYS A 1 103 ? 22.200 -17.702 -21.472 1.00 58.03 103 LYS A O 1
ATOM 825 N N . SER A 1 104 ? 20.133 -18.154 -20.686 1.00 50.03 104 SER A N 1
ATOM 826 C CA . SER A 1 104 ? 20.165 -17.170 -19.605 1.00 50.03 104 SER A CA 1
ATOM 827 C C . SER A 1 104 ? 21.363 -17.429 -18.678 1.00 50.03 104 SER A C 1
ATOM 829 O O . SER A 1 104 ? 21.569 -18.547 -18.207 1.00 50.03 104 SER A O 1
ATOM 831 N N . PHE A 1 105 ? 22.157 -16.390 -18.407 1.00 58.47 105 PHE A N 1
ATOM 832 C CA . PHE A 1 105 ? 23.299 -16.442 -17.484 1.00 58.47 105 PHE A CA 1
ATOM 833 C C . PHE A 1 105 ? 22.877 -16.436 -16.001 1.00 58.47 105 PHE A C 1
ATOM 835 O O . PHE A 1 105 ? 23.733 -16.372 -15.119 1.00 58.47 105 PHE A O 1
ATOM 842 N N . SER A 1 106 ? 21.579 -16.507 -15.693 1.00 51.06 106 SER A N 1
ATOM 843 C CA . SER A 1 106 ? 21.068 -16.545 -14.322 1.00 51.06 106 SER A CA 1
ATOM 844 C C . SER A 1 106 ? 20.800 -17.977 -13.853 1.00 51.06 106 SER A C 1
ATOM 846 O O . SER A 1 106 ? 19.658 -18.358 -13.611 1.00 51.06 106 SER A O 1
ATOM 848 N N . ASN A 1 107 ? 21.849 -18.782 -13.705 1.00 43.22 107 ASN A N 1
ATOM 849 C CA . ASN A 1 107 ? 21.775 -19.946 -12.827 1.00 43.22 107 ASN A CA 1
ATOM 850 C C . ASN A 1 107 ? 23.088 -20.043 -12.042 1.00 43.22 107 ASN A C 1
ATOM 852 O O . ASN A 1 107 ? 24.074 -20.557 -12.572 1.00 43.22 107 ASN A O 1
ATOM 856 N N . PRO A 1 108 ? 23.163 -19.526 -10.800 1.00 45.94 108 PRO A N 1
ATOM 857 C CA . PRO A 1 108 ? 24.158 -20.033 -9.879 1.00 45.94 108 PRO A CA 1
ATOM 858 C C . PRO A 1 108 ? 23.776 -21.491 -9.623 1.00 45.94 108 PRO A C 1
ATOM 860 O O . PRO A 1 108 ? 22.834 -21.778 -8.887 1.00 45.94 108 PRO A O 1
ATOM 863 N N . GLU A 1 109 ? 24.473 -22.399 -10.303 1.00 45.69 109 GLU A N 1
ATOM 864 C CA . GLU A 1 109 ? 24.553 -23.809 -9.944 1.00 45.69 109 GLU A CA 1
ATOM 865 C C . GLU A 1 109 ? 24.807 -23.881 -8.436 1.00 45.69 109 GLU A C 1
ATOM 867 O O . GLU A 1 109 ? 25.916 -23.669 -7.943 1.00 45.69 109 GLU A O 1
ATOM 872 N N . THR A 1 110 ? 23.738 -24.115 -7.682 1.00 43.16 110 THR A N 1
ATOM 873 C CA . THR A 1 110 ? 23.809 -24.524 -6.292 1.00 43.16 110 THR A CA 1
ATOM 874 C C . THR A 1 110 ? 24.361 -25.935 -6.334 1.00 43.16 110 THR A C 1
ATOM 876 O O . THR A 1 110 ? 23.623 -26.910 -6.447 1.00 43.16 110 THR A O 1
ATOM 879 N N . SER A 1 111 ? 25.690 -26.037 -6.284 1.00 43.38 111 SER A N 1
ATOM 880 C CA . SER A 1 111 ? 26.401 -27.283 -6.042 1.00 43.38 111 SER A CA 1
ATOM 881 C C . SER A 1 111 ? 26.080 -27.744 -4.620 1.00 43.38 111 SER A C 1
ATOM 883 O O . SER A 1 111 ? 26.862 -27.565 -3.684 1.00 43.38 111 SER A O 1
ATOM 885 N N . ASN A 1 112 ? 24.886 -28.303 -4.441 1.00 41.78 112 ASN A N 1
ATOM 886 C CA . ASN A 1 112 ? 24.530 -29.061 -3.260 1.00 41.78 112 ASN A CA 1
ATOM 887 C C . ASN A 1 112 ? 25.203 -30.434 -3.394 1.00 41.78 112 ASN A C 1
ATOM 889 O O . ASN A 1 112 ? 24.609 -31.407 -3.855 1.00 41.78 112 ASN A O 1
ATOM 893 N N . GLY A 1 113 ? 26.500 -30.465 -3.086 1.00 39.62 113 GLY A N 1
ATOM 894 C CA . GLY A 1 113 ? 27.295 -31.682 -2.998 1.00 39.62 113 GLY A CA 1
ATOM 895 C C . GLY A 1 113 ? 26.913 -32.454 -1.743 1.00 39.62 113 GLY A C 1
ATOM 896 O O . GLY A 1 113 ? 27.495 -32.245 -0.682 1.00 39.62 113 GLY A O 1
ATOM 897 N N . GLY A 1 114 ? 25.920 -33.330 -1.868 1.00 41.69 114 GLY A N 1
ATOM 898 C CA . GLY A 1 114 ? 25.655 -34.384 -0.898 1.00 41.69 114 GLY A CA 1
ATOM 899 C C . GLY A 1 114 ? 26.399 -35.669 -1.270 1.00 41.69 114 GLY A C 1
ATOM 900 O O . GLY A 1 114 ? 26.198 -36.190 -2.363 1.00 41.69 114 GLY A O 1
ATOM 901 N N . GLY A 1 115 ? 27.188 -36.192 -0.324 1.00 41.00 115 GLY A N 1
ATOM 902 C CA . GLY A 1 115 ? 27.547 -37.613 -0.232 1.00 41.00 115 GLY A CA 1
ATOM 903 C C . GLY A 1 115 ? 29.015 -37.964 -0.487 1.00 41.00 115 GLY A C 1
ATOM 904 O O . GLY A 1 115 ? 29.399 -38.214 -1.626 1.00 41.00 115 GLY A O 1
ATOM 905 N N . ASN A 1 116 ? 29.811 -38.077 0.582 1.00 42.31 116 ASN A N 1
ATOM 906 C CA . ASN A 1 116 ? 30.102 -39.370 1.225 1.00 42.31 116 ASN A CA 1
ATOM 907 C C . ASN A 1 116 ? 30.628 -39.154 2.652 1.00 42.31 116 ASN A C 1
ATOM 909 O O . ASN A 1 116 ? 31.519 -38.292 2.813 1.00 42.31 116 ASN A O 1
#

Secondary structure (DSSP, 8-state):
-HHHHHHHHHHHHHHHHHHHHHHHHHHHHHHHHHHHHHHHHHHHHHHHHHHHHHHHHHHHHHHHSHHHHHHHHHHHHHHHHSTT--------SSS---------S-----------

=== Feature glossary ===
The record interleaves many kinds of information about one protein. Here is each kind framed as the question it answers.

Q: What are the backbone torsion angles?
A: φ (phi) and ψ (psi) are the two rotatable backbone dihedrals per residue: φ is the C(i-1)–N–Cα–C torsion, ψ is the N–Cα–C–N(i+1) torsion, both in degrees on (−180°, 180°]. α-helical residues cluster near 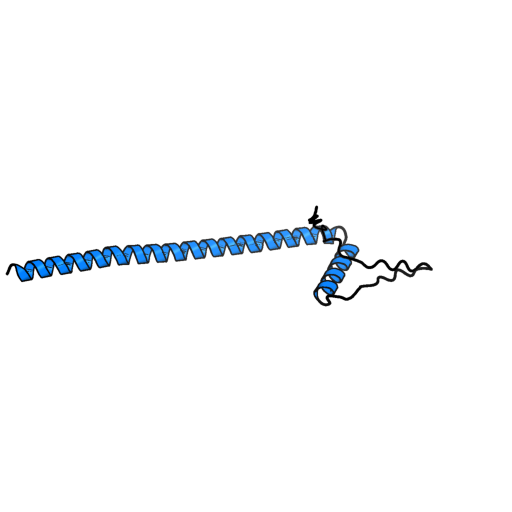(−60°, −45°); β-strand residues near (−120°, +130°). A Ramachandran plot is simply a scatter of (φ, ψ) for every residue.

Q: What is the amino-acid chain?
A: This is the polypeptide sequence — one letter per residue, N-terminus fi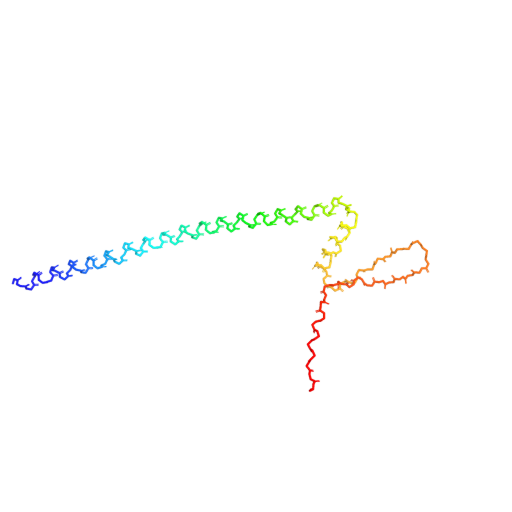rst. Length ranges from a few dozen residues for small domains to over a thousand for large multi-domain proteins.

Q: How mobile is each atom in the crystal?
A: For experimental (PDB) structures, the B-factor (temperature factor) quantifies the positional spread of each atom in the crystal — a combination of thermal vibration and static disorder — in units of Å². High B-factors mark flexible loops or poorly resolved regions; low B-factors mark the rigid, well-ordered core.

Q: Are the domains correctly placed relative to each other?
A: Predicted Aligned Error (PAE) is an AlphaFold confidence matrix: entry (i, j) is the expected error in the position of residue j, in ångströms, when the prediction is superimposed on the true structure at residue i. Low PAE within a block of residues means that block is internally rigid and well-predicted; high PAE between two blocks means their relative placement is uncertain even if each block indiv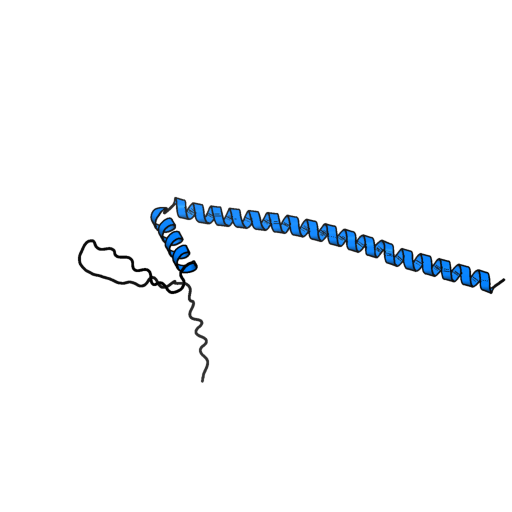idually is confident.

Q: How confident is the AlphaFold model at each residue?
A: pLDDT is the predicted lDDT-Cα score: AlphaFold's confidence that the local environment of each residue (all inter-atomic distances within 15 Å) is correctly placed. It is a per-residue number between 0 and 100, with higher meaning more reliable.

Q: What family and function is it annotated with?
A: Functional annotations link the protein to curated databases. InterPro entries identify conserved domains and families by matching the sequence against member-database signatures (Pfam, PROSITE, CDD, …). Gene Ontology (GO) terms describe molecular function, biological process, and cellular component in a controlled vocabulary. CATH places the structure in a hierarchical fold classification (Class/Architecture/Topology/Homologous-superfamily). The organism is the source species.

Q: How big and how compact is the whole molecule?
A: Three whole-structure scalars: the radius of gyration (RMS distance of Cα from centroid, in Å), the count of Cα–Cα contacts (pairs closer than 8 Å and separated by more than four residues in sequence — i.e. tertiary, not local, contacts), and the bounding-box dimensions. Together they distinguish compact globular folds from extended fibres or disordered chains.

Q: What known structures does this most resemble?
A: The Foldseek neighbor list gives the closest experimentally determined structures in the PDB, ranked by structural alignment. TM-score near 1 means near-identical fold; near 0.3 means only rough topology match. This is how one finds what a novel AlphaFold prediction most resembles in the solved-structure universe.

Q: Which residues are buried vs exposed?
A: SASA measures how much of the protein is reachable by solvent. It is computed by rolling a water-sized probe over the atomic surface and summing the exposed area (Å²). Per-residue SASA distinguishes core (buried, low SASA) from surface (e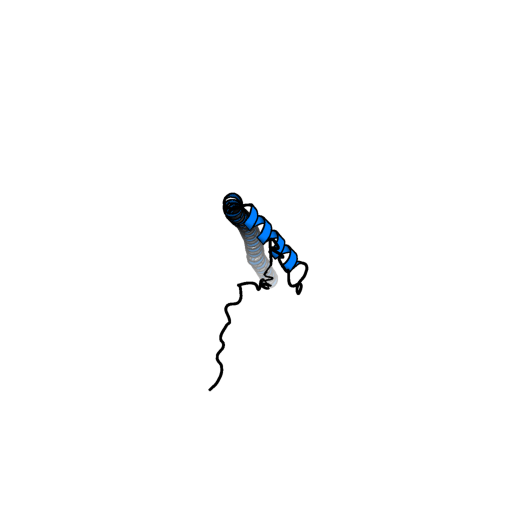xposed, high SASA) residues; total SASA is a whole-molecule size measure.

Q: Which residues are in helices, strands, or loops?
A: Eight-state secondary structure (DSSP): H is the canonical α-helix, G the tighter 3₁₀-helix, I the wider π-helix; E/B are β-structure, T and S are turns and bends, and '-' is everything else. DSSP derives these from the pattern of main-chain N–H···O=C hydrogen bonds, not from the sequence.

Q: Where is each backbone atom in 3D?
A: Structure coordinates are given as an mmCIF _atom_site loop: one row per atom with element, residue name, chain id, sequence number, and x/y/z position in Å. Only the four main-chain atoms per residue are included here; side chains are omitted to keep the record compact.

Q: What if only a Cα trace is available?
A: Three-state secondary structure (P-SEA) collapses the eight DSSP classes into helix (a), strand (b), and coil (c). P-SEA assigns these from Cα geometry alone — distances and angles — without requiring backbone oxygens, so it works on any Cα trace.

Q: What do the rendered images show?
A: The six renders are orthographic views along the three Cartesian axes in both directions. Representation (cartoon, sticks, or surface) and color scheme (sequence-rainbow or by-chain) vary across proteins so the training set covers all the common visualization conventions.

Q: What does the local fold look like, residue by residue?
A: Foldseek's 3Di representation compresses backbone geometry into a per-residue letter drawn from a learned twenty-state alphabet. It captures the tertiary interaction pattern around each residue — which residues are packed against it in space, regardless of wher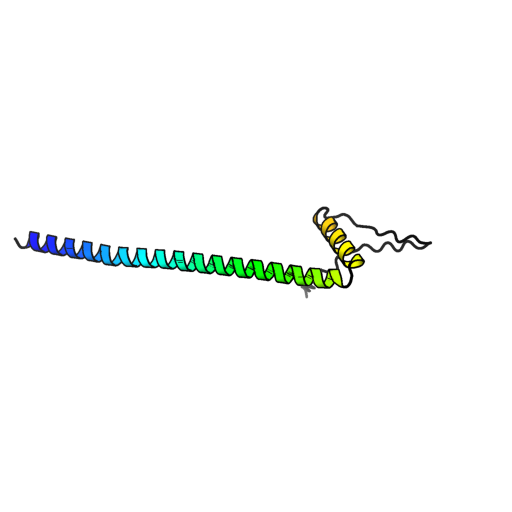e they are in sequence.

Q: What do the diagnostic plots show?
A: The contact map is a binary N×N matrix image: pixel (i, j) is dark where Cα_i and Cα_j are within 8 Å and |i−j|>4. Because the |i−j|>4 filter removes local helical contacts, off-diagonal stripes parallel to the main diagonal indicate parallel β-sheets; stripes perpendicular to it indicate antiparallel β-sheets. The Ramachandran plot scatters every residue's (φ, ψ) pair against the sterically allowed regions. The PAE heatmap renders the predicted-aligned-error matrix.